Protein AF-A0A970A9J7-F1 (afdb_monomer_lite)

Secondary structure (DSSP, 8-state):
--HHHHHHHHHHHHHSTTS-EEEEHHHHHHHH--HHHHHHHS-HHHHHHHHHHHHHHHT---EEEE-HHHHHHHHHHHHHHHHHHS-GGGTSS-GGGHHHHHHHHHHHHHHHHHHHHHHTTT-TT-HHHHHHHHHHHHHS----

Sequence (144 aa):
MGVIGYYLRTQKLVKKPYIPVGFSQSEVVLTMVNLLDARRTLSVEDYYYVKKLFDEFESREEIIMLNQQEFLKLGDEIRAHFDLVAPYYKFCGNKGFSQALQAIDKYKNPYRAIAKKILAKDDFFSEAWMVLHGSFIKQFDFDE

Foldseek 3Di:
DDPVVVVVQLVCLVVPQPFWDKDALLSLLVLQFALVLCVVQDDPQLSVQLVVLNVVSNVGRDIDTDGNVRSVVSSLLSLLLSCLSPNSCSTRPDPPPPPVSVVCSVVSVVSNVQVVVCCVVVNPPHPSSVVSSVVSCVVPVPPD

Radius of gyration: 15.3 Å; chains: 1; bounding box: 31×33×37 Å

pLDDT: mean 89.45, std 10.41, range [36.59, 97.31]

Structure (mmCIF, N/CA/C/O backbone):
data_AF-A0A970A9J7-F1
#
_entry.id   AF-A0A970A9J7-F1
#
loop_
_atom_site.group_PDB
_atom_site.id
_atom_site.type_symbol
_atom_site.label_atom_id
_atom_site.label_alt_id
_atom_site.label_comp_id
_atom_site.label_asym_id
_atom_site.label_entity_id
_atom_site.label_seq_id
_atom_site.pdbx_PDB_ins_code
_atom_site.Cartn_x
_atom_site.Cartn_y
_atom_site.Cartn_z
_atom_site.occupancy
_atom_site.B_iso_or_equiv
_atom_site.auth_seq_id
_atom_site.auth_comp_id
_atom_site.auth_asym_id
_atom_site.auth_atom_id
_atom_site.pdbx_PDB_model_num
ATOM 1 N N . MET A 1 1 ? -5.825 -3.119 -18.152 1.00 56.19 1 MET A N 1
ATOM 2 C CA . MET A 1 1 ? -4.731 -3.973 -18.686 1.00 56.19 1 MET A CA 1
ATOM 3 C C . MET A 1 1 ? -4.654 -5.247 -17.848 1.00 56.19 1 MET A C 1
ATOM 5 O O . MET A 1 1 ? -4.952 -5.179 -16.668 1.00 56.19 1 MET A O 1
ATOM 9 N N . GLY A 1 2 ? -4.342 -6.411 -18.430 1.00 70.81 2 GLY A N 1
ATOM 10 C CA . GLY A 1 2 ? -4.340 -7.689 -17.693 1.00 70.81 2 GLY A CA 1
ATOM 11 C C . GLY A 1 2 ? -3.016 -8.003 -16.978 1.00 70.81 2 GLY A C 1
ATOM 12 O O . GLY A 1 2 ? -1.963 -7.510 -17.383 1.00 70.81 2 GLY A O 1
ATOM 13 N N . VAL A 1 3 ? -3.060 -8.896 -15.980 1.00 76.81 3 VAL A N 1
ATOM 14 C CA . VAL A 1 3 ? -1.924 -9.348 -15.135 1.00 76.81 3 VAL A CA 1
ATOM 15 C C . VAL A 1 3 ? -0.680 -9.762 -15.944 1.00 76.81 3 VAL A C 1
ATOM 17 O O . VAL A 1 3 ? 0.452 -9.506 -15.539 1.00 76.81 3 VAL A O 1
ATOM 20 N N . ILE A 1 4 ? -0.870 -10.343 -17.133 1.00 81.12 4 ILE A N 1
ATOM 21 C CA . ILE A 1 4 ? 0.224 -10.751 -18.034 1.00 81.12 4 ILE A CA 1
ATOM 22 C C . ILE A 1 4 ? 1.033 -9.539 -18.527 1.00 81.12 4 ILE A C 1
ATOM 24 O O . ILE A 1 4 ? 2.261 -9.591 -18.584 1.00 81.12 4 ILE A O 1
ATOM 28 N N . GLY A 1 5 ? 0.362 -8.434 -18.866 1.00 85.06 5 GLY A N 1
ATOM 29 C CA . GLY A 1 5 ? 1.021 -7.211 -19.329 1.00 85.06 5 GLY A CA 1
ATOM 30 C C . GLY A 1 5 ? 1.872 -6.573 -18.234 1.00 85.06 5 GLY A C 1
ATOM 31 O O . GLY A 1 5 ? 3.009 -6.179 -18.496 1.00 85.06 5 GLY A O 1
ATOM 32 N N . TYR A 1 6 ? 1.353 -6.559 -17.004 1.00 88.25 6 TYR A N 1
ATOM 33 C CA . TYR A 1 6 ? 2.089 -6.120 -15.822 1.00 88.25 6 TYR A CA 1
ATOM 34 C C . TYR A 1 6 ? 3.356 -6.960 -15.608 1.00 88.25 6 TYR A C 1
ATOM 36 O O . TYR A 1 6 ? 4.451 -6.407 -15.530 1.00 88.25 6 TYR A O 1
ATOM 44 N N . TYR A 1 7 ? 3.237 -8.293 -15.623 1.00 89.19 7 TYR A N 1
ATOM 45 C CA . TYR A 1 7 ? 4.378 -9.200 -15.453 1.00 89.19 7 TYR A CA 1
ATOM 46 C C . TYR A 1 7 ? 5.478 -8.983 -16.503 1.00 89.19 7 TYR A C 1
ATOM 48 O O . TYR A 1 7 ? 6.664 -8.928 -16.184 1.00 89.19 7 TYR A O 1
ATOM 56 N N . LEU A 1 8 ? 5.113 -8.811 -17.776 1.00 89.75 8 LEU A N 1
ATOM 57 C CA . LEU A 1 8 ? 6.100 -8.545 -18.827 1.00 89.75 8 LEU A CA 1
ATOM 58 C C . LEU A 1 8 ? 6.819 -7.203 -18.627 1.00 89.75 8 LEU A C 1
ATOM 60 O O . LEU A 1 8 ? 7.995 -7.081 -18.974 1.00 89.75 8 LEU A O 1
ATOM 64 N N . ARG A 1 9 ? 6.132 -6.193 -18.084 1.00 90.38 9 ARG A N 1
ATOM 65 C CA . ARG A 1 9 ? 6.717 -4.882 -17.778 1.00 90.38 9 ARG A CA 1
ATOM 66 C C . ARG A 1 9 ? 7.638 -4.929 -16.561 1.00 90.38 9 ARG A C 1
ATOM 68 O O . ARG A 1 9 ? 8.741 -4.395 -16.644 1.00 90.38 9 ARG A O 1
ATOM 75 N N . THR A 1 10 ? 7.275 -5.637 -15.495 1.00 90.44 10 THR A N 1
ATOM 76 C CA . THR A 1 10 ? 8.175 -5.829 -14.343 1.00 90.44 10 THR A CA 1
ATOM 77 C C . THR A 1 10 ? 9.422 -6.630 -14.730 1.00 90.44 10 THR A C 1
ATOM 79 O O . THR A 1 10 ? 10.533 -6.260 -14.361 1.00 90.44 10 THR A O 1
ATOM 82 N N . GLN A 1 11 ? 9.291 -7.644 -15.594 1.00 91.44 11 GLN A N 1
ATOM 83 C CA . GLN A 1 11 ? 10.439 -8.357 -16.175 1.00 91.44 11 GLN A CA 1
ATOM 84 C C . GLN A 1 11 ? 11.373 -7.441 -16.982 1.00 91.44 11 GLN A C 1
ATOM 86 O O . GLN A 1 11 ? 12.587 -7.655 -17.001 1.00 91.44 11 GLN A O 1
ATOM 91 N N . LYS A 1 12 ? 10.838 -6.412 -17.655 1.00 90.25 12 LYS A N 1
ATOM 92 C CA . LYS A 1 12 ? 11.667 -5.413 -18.347 1.00 90.25 12 LYS A CA 1
ATOM 93 C C . LYS A 1 12 ? 12.464 -4.564 -17.362 1.00 90.25 12 LYS A C 1
ATOM 95 O O . LYS A 1 12 ? 13.641 -4.355 -17.637 1.00 90.25 12 LYS A O 1
ATOM 100 N N . LEU A 1 13 ? 11.873 -4.147 -16.238 1.00 91.56 13 LEU A N 1
ATOM 101 C CA . LEU A 1 13 ? 12.599 -3.424 -15.186 1.00 91.56 13 LEU A CA 1
ATOM 102 C C . LEU A 1 13 ? 13.761 -4.258 -14.642 1.00 91.56 13 LEU A C 1
ATOM 104 O O . LEU A 1 13 ? 14.878 -3.768 -14.570 1.00 91.56 13 LEU A O 1
ATOM 108 N N . VAL A 1 14 ? 13.537 -5.545 -14.363 1.00 91.50 14 VAL A N 1
ATOM 109 C CA . VAL A 1 14 ? 14.601 -6.440 -13.870 1.00 91.50 14 VAL A CA 1
ATOM 110 C C . VAL A 1 14 ? 15.743 -6.584 -14.885 1.00 91.50 14 VAL A C 1
ATOM 112 O O . VAL A 1 14 ? 16.911 -6.596 -14.513 1.00 91.50 14 VAL A O 1
ATOM 115 N N . LYS A 1 15 ? 15.428 -6.682 -16.183 1.00 93.81 15 LYS A N 1
ATOM 116 C CA . LYS A 1 15 ? 16.444 -6.840 -17.240 1.00 93.81 15 LYS A CA 1
ATOM 117 C C . LYS A 1 15 ? 17.135 -5.532 -17.629 1.00 93.81 15 LYS A C 1
ATOM 119 O O . LYS A 1 15 ? 18.244 -5.571 -18.156 1.00 93.81 15 LYS A O 1
ATOM 124 N N . LYS A 1 16 ? 16.458 -4.393 -17.471 1.00 93.50 16 LYS A N 1
ATOM 125 C CA . LYS A 1 16 ? 16.906 -3.063 -17.904 1.00 93.50 16 LYS A CA 1
ATOM 126 C C . LYS A 1 16 ? 16.502 -2.020 -16.849 1.00 93.50 16 LYS A C 1
ATOM 128 O O . LYS A 1 16 ? 15.557 -1.265 -17.079 1.00 93.50 16 LYS A O 1
ATOM 133 N N . PRO A 1 17 ? 17.222 -1.953 -15.717 1.00 92.31 17 PRO A N 1
ATOM 134 C CA . PRO A 1 17 ? 16.762 -1.258 -14.511 1.00 92.31 17 PRO A CA 1
ATOM 135 C C . PRO A 1 17 ? 16.640 0.258 -14.653 1.00 92.31 17 PRO A C 1
ATOM 137 O O . PRO A 1 17 ? 15.845 0.877 -13.955 1.00 92.31 17 PRO A O 1
ATOM 140 N N . TYR A 1 18 ? 17.373 0.845 -15.598 1.00 93.7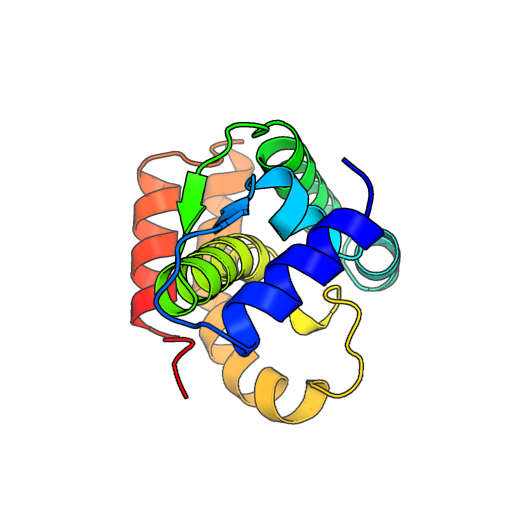5 18 TYR A N 1
ATOM 141 C CA . TYR A 1 18 ? 17.379 2.285 -15.857 1.00 93.75 18 TYR A CA 1
ATOM 142 C C . TYR A 1 18 ? 16.354 2.734 -16.902 1.00 93.75 18 TYR A C 1
ATOM 144 O O . TYR A 1 18 ? 16.214 3.932 -17.125 1.00 93.75 18 TYR A O 1
ATOM 152 N N . ILE A 1 19 ? 15.678 1.807 -17.593 1.00 93.00 19 ILE A N 1
ATOM 153 C CA . ILE A 1 19 ? 14.710 2.167 -18.635 1.00 93.00 19 ILE A CA 1
ATOM 154 C C . ILE A 1 19 ? 13.336 2.346 -17.991 1.00 93.00 19 ILE A C 1
ATOM 156 O O . ILE A 1 19 ? 12.807 1.367 -17.458 1.00 93.00 19 ILE A O 1
ATOM 160 N N . PRO A 1 20 ? 12.725 3.541 -18.087 1.00 94.50 20 PRO A N 1
ATOM 161 C CA . PRO A 1 20 ? 11.397 3.761 -17.544 1.00 94.50 20 PRO A CA 1
ATOM 162 C C . PRO A 1 20 ? 10.336 2.933 -18.271 1.00 94.50 20 PRO A C 1
ATOM 164 O O . PRO A 1 20 ? 10.338 2.807 -19.500 1.00 94.50 20 PRO A O 1
ATOM 167 N N . VAL A 1 21 ? 9.400 2.390 -17.502 1.00 95.06 21 VAL A N 1
ATOM 168 C CA . VAL A 1 21 ? 8.260 1.610 -17.977 1.00 95.06 21 VAL A CA 1
ATOM 169 C C . VAL A 1 21 ? 6.993 2.144 -17.306 1.00 95.06 21 VAL A C 1
ATOM 171 O O . VAL A 1 21 ? 7.020 2.521 -16.140 1.00 95.06 21 VAL A O 1
ATOM 174 N N . GLY A 1 22 ? 5.889 2.208 -18.052 1.00 94.69 22 GLY A N 1
ATOM 175 C CA . GLY A 1 22 ? 4.621 2.737 -17.548 1.00 94.69 22 GLY A CA 1
ATOM 176 C C . GLY A 1 22 ? 3.891 1.764 -16.621 1.00 94.69 22 GLY A C 1
ATOM 177 O O . GLY A 1 22 ? 3.672 0.605 -16.997 1.00 94.69 22 GLY A O 1
ATOM 178 N N . PHE A 1 23 ? 3.473 2.254 -15.456 1.00 94.69 23 PHE A N 1
ATOM 179 C CA . PHE A 1 23 ? 2.596 1.564 -14.506 1.00 94.69 23 PHE A CA 1
ATOM 180 C C . PHE A 1 23 ? 1.558 2.535 -13.952 1.00 94.69 23 PHE A C 1
ATOM 182 O O . PHE A 1 23 ? 1.841 3.723 -13.829 1.00 94.69 23 PHE A O 1
ATOM 189 N N . SER A 1 24 ? 0.384 2.032 -13.582 1.00 94.50 24 SER A N 1
ATOM 190 C CA . SER A 1 24 ? -0.554 2.771 -12.731 1.00 94.50 24 SER A CA 1
ATOM 191 C C . SER A 1 24 ? -0.501 2.266 -11.292 1.00 94.50 24 SER A C 1
ATOM 193 O O . SER A 1 24 ? -0.123 1.119 -11.037 1.00 94.50 24 SER A O 1
ATOM 195 N N . GLN A 1 25 ? -0.895 3.107 -10.331 1.00 93.69 25 GLN A N 1
ATOM 196 C CA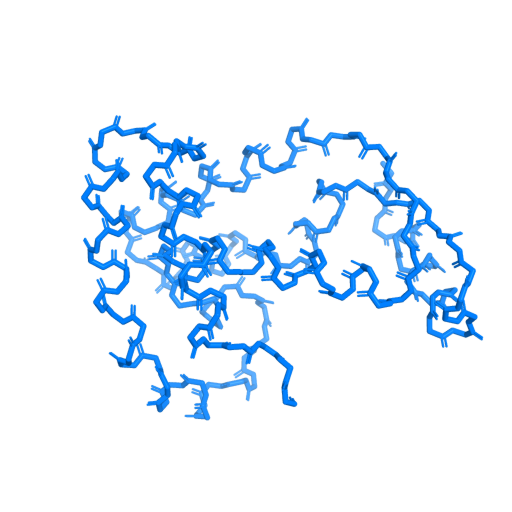 . GLN A 1 25 ? -0.993 2.679 -8.929 1.00 93.69 25 GLN A CA 1
ATOM 197 C C . GLN A 1 25 ? -2.021 1.553 -8.764 1.00 93.69 25 GLN A C 1
ATOM 199 O O . GLN A 1 25 ? -1.779 0.620 -7.999 1.00 93.69 25 GLN A O 1
ATOM 204 N N . SER A 1 26 ? -3.100 1.593 -9.552 1.00 94.56 26 SER A N 1
ATOM 205 C CA . SER A 1 26 ? -4.096 0.523 -9.650 1.00 94.56 26 SER A CA 1
ATOM 206 C C . SER A 1 26 ? -3.468 -0.833 -10.002 1.00 94.56 26 SER A C 1
ATOM 208 O O . SER A 1 26 ? -3.659 -1.831 -9.306 1.00 94.56 26 SER A O 1
ATOM 210 N N . GLU A 1 27 ? -2.619 -0.879 -11.035 1.00 93.62 27 GLU A N 1
ATOM 211 C CA . GLU A 1 27 ? -1.922 -2.111 -11.414 1.00 93.62 27 GLU A CA 1
ATOM 212 C C . GLU A 1 27 ? -0.979 -2.611 -10.315 1.00 93.62 27 GLU A C 1
ATOM 214 O O . GLU A 1 27 ? -0.891 -3.815 -10.075 1.00 93.62 27 GLU A O 1
ATOM 219 N N . VAL A 1 28 ? -0.277 -1.699 -9.638 1.00 93.38 28 VAL A N 1
ATOM 220 C CA . VAL A 1 28 ? 0.633 -2.055 -8.545 1.00 93.38 28 VAL A CA 1
ATOM 221 C C . VAL A 1 28 ? -0.155 -2.646 -7.373 1.00 93.38 28 VAL A C 1
ATOM 223 O O . VAL A 1 28 ? 0.139 -3.769 -6.957 1.00 93.38 28 VAL A O 1
ATOM 226 N N . VAL A 1 29 ? -1.204 -1.968 -6.894 1.00 94.25 29 VAL A N 1
ATOM 227 C CA . VAL A 1 29 ? -1.982 -2.422 -5.729 1.00 94.25 29 VAL A CA 1
ATOM 228 C C . VAL A 1 29 ? -2.665 -3.771 -5.969 1.00 94.25 29 VAL A C 1
ATOM 230 O O . VAL A 1 29 ? -2.643 -4.626 -5.081 1.00 94.25 29 VAL A O 1
ATOM 233 N N . LEU A 1 30 ? -3.166 -4.017 -7.187 1.00 92.38 30 LEU A N 1
ATOM 234 C CA . LEU A 1 30 ? -3.794 -5.284 -7.587 1.00 92.38 30 LEU A CA 1
ATOM 235 C C . LEU A 1 30 ? -2.866 -6.496 -7.434 1.00 92.38 30 LEU A C 1
ATOM 237 O O . LEU A 1 30 ? -3.333 -7.617 -7.236 1.00 92.38 30 LEU A O 1
ATOM 241 N N . THR A 1 31 ? -1.554 -6.288 -7.537 1.00 90.56 31 THR A N 1
ATOM 242 C CA . THR A 1 31 ? -0.561 -7.363 -7.387 1.00 90.56 31 THR A CA 1
ATOM 243 C C . THR A 1 31 ? 0.004 -7.486 -5.977 1.00 90.56 31 THR A C 1
ATOM 245 O O . THR A 1 31 ? 0.569 -8.523 -5.636 1.00 90.56 31 THR A O 1
ATOM 248 N N . MET A 1 32 ? -0.159 -6.450 -5.157 1.00 91.31 32 MET A N 1
ATOM 249 C CA . MET A 1 32 ? 0.378 -6.375 -3.799 1.00 91.31 32 MET A CA 1
ATOM 250 C C . MET A 1 32 ? -0.628 -6.835 -2.740 1.00 91.31 32 MET A C 1
ATOM 252 O O . MET A 1 32 ? -0.250 -7.452 -1.745 1.00 91.31 32 MET A O 1
ATOM 256 N N . VAL A 1 33 ? -1.915 -6.552 -2.941 1.00 93.94 33 VAL A N 1
ATOM 257 C CA . VAL A 1 33 ? -2.953 -6.754 -1.924 1.00 93.94 33 VAL A CA 1
ATOM 258 C C . VAL A 1 33 ? -3.876 -7.906 -2.306 1.00 93.94 33 VAL A C 1
ATOM 260 O O . VAL A 1 33 ? -4.573 -7.863 -3.315 1.00 93.94 33 VAL A O 1
ATOM 263 N N . ASN A 1 34 ? -3.953 -8.924 -1.447 1.00 94.38 34 ASN A N 1
ATOM 264 C CA . ASN A 1 34 ? -4.917 -10.010 -1.570 1.00 94.38 34 ASN A CA 1
ATOM 265 C C . ASN A 1 34 ? -6.115 -9.771 -0.635 1.00 94.38 34 ASN A C 1
ATOM 267 O O . ASN A 1 34 ? -6.098 -10.139 0.542 1.00 94.38 34 ASN A O 1
ATOM 271 N N . LEU A 1 35 ? -7.195 -9.195 -1.175 1.00 95.12 35 LEU A N 1
ATOM 272 C CA . LEU A 1 35 ? -8.419 -8.920 -0.413 1.00 95.12 35 LEU A CA 1
ATOM 273 C C . LEU A 1 35 ? -9.118 -10.182 0.124 1.00 95.12 35 LEU A C 1
ATOM 275 O O . LEU A 1 35 ? -9.819 -10.104 1.136 1.00 95.12 35 LEU A O 1
ATOM 279 N N . LEU A 1 36 ? -8.941 -11.345 -0.515 1.00 94.25 36 LEU A N 1
ATOM 280 C CA . LEU A 1 36 ? -9.494 -12.606 -0.009 1.00 94.25 36 LEU A CA 1
ATOM 281 C C . LEU A 1 36 ? -8.756 -13.067 1.247 1.00 94.25 36 LEU A C 1
ATOM 283 O O . LEU A 1 36 ? -9.399 -13.510 2.201 1.00 94.25 36 LEU A O 1
ATOM 287 N N . ASP A 1 37 ? -7.429 -12.937 1.260 1.00 92.62 37 ASP A N 1
ATOM 288 C CA . ASP A 1 37 ? -6.630 -13.215 2.453 1.00 92.62 37 ASP A CA 1
ATOM 289 C C . ASP A 1 37 ? -6.940 -12.191 3.548 1.00 92.62 37 ASP A C 1
ATOM 291 O O . ASP A 1 37 ? -7.221 -12.597 4.673 1.00 92.62 37 ASP A O 1
ATOM 295 N N . ALA A 1 38 ? -7.026 -10.897 3.211 1.00 94.75 38 ALA A N 1
ATOM 296 C CA . ALA A 1 38 ? -7.410 -9.843 4.153 1.00 94.75 38 ALA A CA 1
ATOM 297 C C . ALA A 1 38 ? -8.737 -10.155 4.860 1.00 94.75 38 ALA A C 1
ATOM 299 O O . ALA A 1 38 ? -8.823 -10.094 6.084 1.00 94.75 38 ALA A O 1
ATOM 300 N N . ARG A 1 39 ? -9.763 -10.569 4.105 1.00 95.75 39 ARG A N 1
ATOM 301 C CA . ARG A 1 39 ? -11.081 -10.917 4.659 1.00 95.75 39 ARG A CA 1
ATOM 302 C C . ARG A 1 39 ? -11.031 -12.095 5.637 1.00 95.75 39 ARG A C 1
ATOM 304 O O . ARG A 1 39 ? -11.884 -12.196 6.513 1.00 95.75 39 ARG A O 1
ATOM 311 N N . ARG A 1 40 ? -10.081 -13.015 5.459 1.00 94.44 40 ARG A N 1
ATOM 312 C CA . ARG A 1 40 ? -9.933 -14.221 6.288 1.00 94.44 40 ARG A CA 1
ATOM 313 C C . ARG A 1 40 ? -9.073 -13.986 7.527 1.00 94.44 40 ARG A C 1
ATOM 315 O O . ARG A 1 40 ? -9.257 -14.692 8.513 1.00 94.44 40 ARG A O 1
ATOM 322 N N . THR A 1 41 ? -8.111 -13.065 7.462 1.00 93.06 41 THR A N 1
ATOM 323 C CA . THR A 1 41 ? -7.067 -12.909 8.489 1.00 93.06 41 THR A CA 1
ATOM 324 C C . THR A 1 41 ? -7.225 -11.670 9.362 1.00 93.06 41 THR A C 1
ATOM 326 O O . THR A 1 41 ? -6.648 -11.627 10.453 1.00 93.06 41 THR A O 1
ATOM 329 N N . LEU A 1 42 ? -7.963 -10.660 8.901 1.00 94.94 42 LEU A N 1
ATOM 330 C CA . LEU A 1 42 ? -8.122 -9.386 9.594 1.00 94.94 42 LEU A CA 1
ATOM 331 C C . LEU A 1 42 ? -9.433 -9.310 10.381 1.00 94.94 42 LEU A C 1
ATOM 333 O O . LEU A 1 42 ? -10.384 -10.051 10.133 1.00 94.94 42 LEU A O 1
ATOM 337 N N . SER A 1 43 ? -9.480 -8.380 11.337 1.00 95.81 43 SER A N 1
ATOM 338 C CA . SER A 1 43 ? -10.738 -7.998 11.978 1.00 95.81 43 SER A CA 1
ATOM 339 C C . SER A 1 43 ? -11.669 -7.316 10.966 1.00 95.81 43 SER A C 1
ATOM 341 O O . SER A 1 43 ? -11.220 -6.822 9.931 1.00 95.81 43 SER A O 1
ATOM 343 N N . VAL A 1 44 ? -12.972 -7.262 11.263 1.00 95.81 44 VAL A N 1
ATOM 344 C CA . VAL A 1 44 ? -13.961 -6.607 10.382 1.00 95.81 44 VAL A CA 1
ATOM 345 C C . VAL A 1 44 ? -13.607 -5.135 10.146 1.00 95.81 44 VAL A C 1
ATOM 347 O O . VAL A 1 44 ? -13.689 -4.663 9.015 1.00 95.81 44 VAL A O 1
ATOM 350 N N . GLU A 1 45 ? -13.175 -4.434 11.197 1.00 94.88 45 GLU A N 1
ATOM 351 C CA . GLU A 1 45 ? -12.746 -3.033 11.130 1.00 94.88 45 GLU A CA 1
ATOM 352 C C . GLU A 1 45 ? -11.502 -2.867 10.242 1.00 94.88 45 GLU A C 1
ATOM 354 O O . GLU A 1 45 ? -11.496 -2.054 9.320 1.00 94.88 45 GLU A O 1
ATOM 359 N N . ASP A 1 46 ? -10.462 -3.673 10.470 1.00 95.69 46 ASP A N 1
ATOM 360 C CA . ASP A 1 46 ? -9.221 -3.577 9.695 1.00 95.69 46 ASP A CA 1
ATOM 361 C C . ASP A 1 46 ? -9.456 -3.931 8.220 1.00 95.69 46 ASP A C 1
ATOM 363 O O . ASP A 1 46 ? -8.937 -3.263 7.327 1.00 95.69 46 ASP A O 1
ATOM 367 N N . TYR A 1 47 ? -10.275 -4.954 7.947 1.00 97.31 47 TYR A N 1
ATOM 368 C CA . TYR A 1 47 ? -10.657 -5.323 6.586 1.00 97.31 47 TYR A CA 1
ATOM 369 C C . TYR A 1 47 ? -11.406 -4.193 5.876 1.00 97.31 47 TYR A C 1
ATOM 371 O O . TYR A 1 47 ? -11.122 -3.923 4.710 1.00 97.31 47 TYR A O 1
ATOM 379 N N . TYR A 1 48 ? -12.334 -3.519 6.562 1.00 95.62 48 TYR A N 1
ATOM 380 C CA . TYR A 1 48 ? -13.057 -2.375 6.006 1.00 95.62 48 TYR A CA 1
ATOM 381 C C . TYR A 1 48 ? -12.092 -1.276 5.539 1.00 95.62 48 TYR A C 1
ATOM 383 O O . TYR A 1 48 ? -12.178 -0.824 4.396 1.00 95.62 48 TYR A O 1
ATOM 391 N N . TYR A 1 49 ? -11.127 -0.899 6.379 1.00 95.69 49 TYR A N 1
ATOM 392 C CA . TYR A 1 49 ? -10.152 0.135 6.037 1.00 95.69 49 TYR A CA 1
ATOM 393 C C . TYR A 1 49 ? -9.152 -0.303 4.959 1.00 95.69 49 TYR A C 1
ATOM 395 O O . TYR A 1 49 ? -8.835 0.488 4.072 1.00 95.69 49 TYR A O 1
ATOM 403 N N . VAL A 1 50 ? -8.700 -1.563 4.978 1.00 96.62 50 VAL A N 1
ATOM 404 C CA . VAL A 1 50 ? -7.866 -2.125 3.901 1.00 96.62 50 VAL A CA 1
ATOM 405 C C . VAL A 1 50 ? -8.617 -2.099 2.573 1.00 96.62 50 VAL A C 1
ATOM 407 O O . VAL A 1 50 ? -8.056 -1.664 1.572 1.00 96.62 50 VAL A O 1
ATOM 410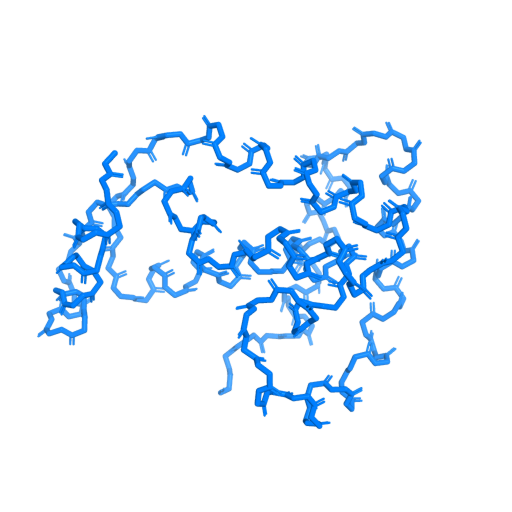 N N . LYS A 1 51 ? -9.889 -2.512 2.553 1.00 96.44 51 LYS A N 1
ATOM 411 C CA . LYS A 1 51 ? -10.712 -2.462 1.342 1.00 96.44 51 LYS A CA 1
ATOM 412 C C . LYS A 1 51 ? -10.860 -1.027 0.838 1.00 96.44 51 LYS A C 1
ATOM 414 O O . LYS A 1 51 ? -10.708 -0.793 -0.351 1.00 96.44 51 LYS A O 1
ATOM 419 N N . LYS A 1 52 ? -11.104 -0.063 1.727 1.00 94.94 52 LYS A N 1
ATOM 420 C CA . LYS A 1 52 ? -11.254 1.339 1.329 1.00 94.94 52 LYS A CA 1
ATOM 421 C C . LYS A 1 52 ? -9.971 1.928 0.728 1.00 94.94 52 LYS A C 1
ATOM 423 O O . LYS A 1 52 ? -10.049 2.593 -0.298 1.00 94.94 52 LYS A O 1
ATOM 428 N N . LEU A 1 53 ? -8.800 1.642 1.310 1.00 95.25 53 LEU A N 1
ATOM 429 C CA . LEU A 1 53 ? -7.513 2.008 0.697 1.00 95.25 53 LEU A CA 1
ATOM 430 C C . LEU A 1 53 ? -7.316 1.345 -0.663 1.00 95.25 53 LEU A C 1
ATOM 432 O O . LEU A 1 53 ? -6.822 1.981 -1.589 1.00 95.25 53 LEU A O 1
ATOM 436 N N . PHE A 1 54 ? -7.675 0.067 -0.769 1.00 96.38 54 PHE A N 1
ATOM 437 C CA . PHE A 1 54 ? -7.582 -0.670 -2.019 1.00 96.38 54 PHE A CA 1
ATOM 438 C C . PHE A 1 54 ? -8.439 -0.027 -3.109 1.00 96.38 54 PHE A C 1
ATOM 440 O O . PHE A 1 54 ? -7.900 0.285 -4.163 1.00 96.38 54 PHE A O 1
ATOM 447 N N . ASP A 1 55 ? -9.722 0.228 -2.835 1.00 95.25 55 ASP A N 1
ATOM 448 C CA . ASP A 1 55 ? -10.651 0.843 -3.789 1.00 95.25 55 ASP A CA 1
ATOM 449 C C . ASP A 1 55 ? -10.140 2.232 -4.246 1.00 95.25 55 ASP A C 1
ATOM 451 O O . ASP A 1 55 ? -10.205 2.579 -5.424 1.00 95.25 55 ASP A O 1
ATOM 455 N N . GLU A 1 56 ? -9.570 3.017 -3.323 1.00 94.25 56 GLU A N 1
ATOM 456 C CA . GLU A 1 56 ? -8.991 4.335 -3.614 1.00 94.25 56 GLU A CA 1
ATOM 457 C C . GLU A 1 56 ? -7.768 4.236 -4.540 1.00 94.25 56 GLU A C 1
ATOM 459 O O . GLU A 1 56 ? -7.698 4.949 -5.540 1.00 94.25 56 GLU A O 1
ATOM 464 N N . PHE A 1 57 ? -6.826 3.323 -4.277 1.00 95.06 57 PHE A N 1
ATOM 465 C CA . PHE A 1 57 ? -5.686 3.098 -5.176 1.00 95.06 57 PHE A CA 1
ATOM 466 C C . PHE A 1 57 ? -6.091 2.472 -6.513 1.00 95.06 57 PHE A C 1
ATOM 468 O O . PHE A 1 57 ? -5.512 2.811 -7.545 1.00 95.06 57 PHE A O 1
ATOM 475 N N . GLU A 1 58 ? -7.079 1.578 -6.516 1.00 94.06 58 GLU A N 1
ATOM 476 C CA . GLU A 1 58 ? -7.598 0.938 -7.726 1.00 94.06 58 GLU A CA 1
ATOM 477 C C . GLU A 1 58 ? -8.203 1.970 -8.689 1.00 94.06 58 GLU A C 1
ATOM 479 O O . GLU A 1 58 ? -8.049 1.833 -9.902 1.00 94.06 58 GLU A O 1
ATOM 484 N N . SER A 1 59 ? -8.798 3.047 -8.162 1.00 94.25 59 SER A N 1
ATOM 485 C CA . SER A 1 59 ? -9.336 4.155 -8.963 1.00 94.25 59 SER A CA 1
ATOM 486 C C . SER A 1 59 ? -8.265 5.022 -9.650 1.00 94.25 59 SER A C 1
ATOM 488 O O . SER A 1 59 ? -8.572 5.793 -10.562 1.00 94.25 59 SER A O 1
ATOM 490 N N . ARG A 1 60 ? -6.991 4.899 -9.249 1.00 93.12 60 ARG A N 1
ATOM 491 C CA . ARG A 1 60 ? -5.872 5.690 -9.783 1.00 93.12 60 ARG A CA 1
ATOM 492 C C . ARG A 1 60 ? -5.251 4.999 -10.990 1.00 93.12 60 ARG A C 1
ATOM 494 O O . ARG A 1 60 ? -4.234 4.306 -10.901 1.00 93.12 60 ARG A O 1
ATOM 501 N N . GLU A 1 61 ? -5.885 5.211 -12.137 1.00 92.44 61 GLU A N 1
ATOM 502 C CA . GLU A 1 61 ? -5.481 4.629 -13.423 1.00 92.44 61 GLU A CA 1
ATOM 503 C C . GLU A 1 61 ? -4.391 5.426 -14.162 1.00 92.44 61 GLU A C 1
ATOM 505 O O . GLU A 1 61 ? -3.936 4.998 -15.225 1.00 92.44 61 GLU A O 1
ATOM 510 N N . GLU A 1 62 ? -3.944 6.562 -13.614 1.00 93.56 62 GLU A N 1
ATOM 511 C CA . GLU A 1 62 ? -2.887 7.379 -14.216 1.00 93.56 62 GLU A CA 1
ATOM 512 C C . GLU A 1 62 ? -1.597 6.571 -14.398 1.00 93.56 62 GLU A C 1
ATOM 514 O O . GLU A 1 62 ? -1.113 5.911 -13.475 1.00 93.56 62 GLU A O 1
ATOM 519 N N . ILE A 1 63 ? -1.042 6.626 -15.611 1.00 94.69 63 ILE A N 1
ATOM 520 C CA . ILE A 1 63 ? 0.188 5.923 -15.963 1.00 94.69 63 ILE A CA 1
ATOM 521 C C . ILE A 1 63 ? 1.380 6.834 -15.686 1.00 94.69 63 ILE A C 1
ATOM 523 O O . ILE A 1 63 ? 1.548 7.869 -16.328 1.00 94.69 63 ILE A O 1
ATOM 527 N N . ILE A 1 64 ? 2.257 6.378 -14.799 1.00 94.44 64 ILE A N 1
ATOM 528 C CA . ILE A 1 64 ? 3.537 7.003 -14.467 1.00 94.44 64 ILE A CA 1
ATOM 529 C C . ILE A 1 64 ? 4.679 6.162 -15.031 1.00 94.44 64 ILE A C 1
ATOM 531 O O . ILE A 1 64 ? 4.660 4.930 -14.987 1.00 94.44 64 ILE A O 1
ATOM 535 N N . MET A 1 65 ? 5.681 6.838 -15.589 1.00 96.81 65 MET A N 1
ATOM 536 C CA . MET A 1 65 ? 6.883 6.201 -16.121 1.00 96.81 65 MET A CA 1
ATOM 537 C C . MET A 1 65 ? 7.889 6.021 -14.988 1.00 96.81 65 MET A C 1
ATOM 539 O O . MET A 1 65 ? 8.344 7.010 -14.426 1.00 96.81 65 MET A O 1
ATOM 543 N N . LEU A 1 66 ? 8.226 4.771 -14.672 1.00 95.56 66 LEU A N 1
ATOM 544 C CA . LEU A 1 66 ? 9.072 4.421 -13.531 1.00 95.56 66 LEU A CA 1
ATOM 545 C C . LEU A 1 66 ? 10.223 3.525 -13.979 1.00 95.56 66 LEU A C 1
ATOM 547 O O . LEU A 1 66 ? 10.017 2.574 -14.737 1.00 95.56 66 LEU A O 1
ATOM 551 N N . ASN A 1 67 ? 11.432 3.803 -13.505 1.00 95.31 67 ASN A N 1
ATOM 552 C CA . ASN A 1 67 ? 12.555 2.868 -13.546 1.00 95.31 67 ASN A CA 1
ATOM 553 C C . ASN A 1 67 ? 12.465 1.851 -12.383 1.00 95.31 67 ASN A C 1
ATOM 555 O O . ASN A 1 67 ? 11.510 1.870 -11.607 1.00 95.31 67 ASN A O 1
ATOM 559 N N . GLN A 1 68 ? 13.431 0.933 -12.252 1.00 94.69 68 GLN A N 1
ATOM 560 C CA . GLN A 1 68 ? 13.362 -0.105 -11.213 1.00 94.69 68 GLN A CA 1
ATOM 561 C C . GLN A 1 68 ? 13.337 0.481 -9.795 1.00 94.69 68 GLN A C 1
ATOM 563 O O . GLN A 1 68 ? 12.535 0.041 -8.976 1.00 94.69 68 GLN A O 1
ATOM 568 N N . GLN A 1 69 ? 14.194 1.459 -9.504 1.00 94.12 69 GLN A N 1
ATOM 569 C CA . GLN A 1 69 ? 14.285 2.066 -8.177 1.00 94.12 69 GLN A CA 1
ATOM 570 C C . GLN A 1 69 ? 12.999 2.823 -7.832 1.00 94.12 69 GLN A C 1
ATOM 572 O O . GLN A 1 69 ? 12.460 2.672 -6.741 1.00 94.12 69 GLN A O 1
ATOM 577 N N . GLU A 1 70 ? 12.475 3.598 -8.781 1.00 95.25 70 GLU A N 1
ATOM 578 C CA . GLU A 1 70 ? 11.226 4.348 -8.617 1.00 95.25 70 GLU A CA 1
ATOM 579 C C . GLU A 1 70 ? 10.024 3.415 -8.434 1.00 95.25 70 GLU A C 1
ATOM 581 O O . GLU A 1 70 ? 9.140 3.686 -7.626 1.00 95.25 70 GLU A O 1
ATOM 586 N N . PHE A 1 71 ? 10.007 2.288 -9.148 1.00 94.62 71 PHE A N 1
ATOM 587 C CA . PHE A 1 71 ? 8.970 1.272 -9.017 1.00 94.62 71 PHE A CA 1
ATOM 588 C C . PHE A 1 71 ? 8.991 0.587 -7.645 1.00 94.62 71 PHE A C 1
ATOM 590 O O . PHE A 1 71 ? 7.935 0.412 -7.039 1.00 94.62 71 PHE A O 1
ATOM 597 N N . LEU A 1 72 ? 10.176 0.217 -7.143 1.00 92.56 72 LEU A N 1
ATOM 598 C CA . LEU A 1 72 ? 10.320 -0.364 -5.804 1.00 92.56 72 LEU A CA 1
ATOM 599 C C . LEU A 1 72 ? 9.867 0.628 -4.732 1.00 92.56 72 LEU A C 1
ATOM 601 O O . LEU A 1 72 ? 9.020 0.287 -3.910 1.00 92.56 72 LEU A O 1
ATOM 605 N N . LYS A 1 73 ? 10.320 1.881 -4.835 1.00 93.00 73 LYS A N 1
ATOM 606 C CA . LYS A 1 73 ? 9.921 2.957 -3.928 1.00 93.00 73 LYS A CA 1
ATOM 607 C C . LYS A 1 73 ? 8.408 3.182 -3.919 1.00 93.00 73 LYS A C 1
ATOM 609 O O . LYS A 1 73 ? 7.817 3.291 -2.849 1.00 93.00 73 LYS A O 1
ATOM 614 N N . LEU A 1 74 ? 7.763 3.198 -5.088 1.00 94.25 74 LEU A N 1
ATOM 615 C CA . LEU A 1 74 ? 6.303 3.292 -5.172 1.00 94.25 74 LEU A CA 1
ATOM 616 C C . LEU A 1 74 ? 5.623 2.102 -4.478 1.00 94.25 74 LEU A C 1
ATOM 618 O O . LEU A 1 74 ? 4.636 2.279 -3.764 1.00 94.25 74 LEU A O 1
ATOM 622 N N . GLY A 1 75 ? 6.150 0.891 -4.671 1.00 93.56 75 GLY A N 1
ATOM 623 C CA . GLY A 1 75 ? 5.678 -0.301 -3.971 1.00 93.56 75 GLY A CA 1
ATOM 624 C C . GLY A 1 75 ? 5.771 -0.148 -2.452 1.00 93.56 75 GLY A C 1
ATOM 625 O O . GLY A 1 75 ? 4.808 -0.439 -1.744 1.00 93.56 75 GLY A O 1
ATOM 626 N N . ASP A 1 76 ? 6.883 0.370 -1.943 1.00 92.44 76 ASP A N 1
ATOM 627 C CA . ASP A 1 76 ? 7.089 0.583 -0.509 1.00 92.44 76 ASP A CA 1
ATOM 628 C C . ASP A 1 76 ? 6.178 1.660 0.071 1.00 92.44 76 ASP A C 1
ATOM 630 O O . ASP A 1 76 ? 5.596 1.464 1.142 1.00 92.44 76 ASP A O 1
ATOM 634 N N . GLU A 1 77 ? 5.970 2.751 -0.664 1.00 93.62 77 GLU A N 1
ATOM 635 C CA . GLU A 1 77 ? 5.021 3.803 -0.302 1.00 93.62 77 GLU A CA 1
ATOM 636 C C . GLU A 1 77 ? 3.588 3.258 -0.206 1.00 93.62 77 GLU A C 1
ATOM 638 O O . GLU A 1 77 ? 2.898 3.484 0.796 1.00 93.62 77 GLU A O 1
ATOM 643 N N . ILE A 1 78 ? 3.150 2.477 -1.200 1.00 95.00 78 ILE A N 1
ATOM 644 C CA . ILE A 1 78 ? 1.831 1.830 -1.198 1.00 95.00 78 ILE A CA 1
ATOM 645 C C . ILE A 1 78 ? 1.737 0.830 -0.041 1.00 95.00 78 ILE A C 1
ATOM 647 O O . ILE A 1 78 ? 0.789 0.881 0.746 1.00 95.00 78 ILE A O 1
ATOM 651 N N . ARG A 1 79 ? 2.736 -0.045 0.126 1.00 93.88 79 ARG A N 1
ATOM 652 C CA . ARG A 1 79 ? 2.797 -1.017 1.228 1.00 93.88 79 ARG A CA 1
ATOM 653 C C . ARG A 1 79 ? 2.668 -0.336 2.587 1.00 93.88 79 ARG A C 1
ATOM 655 O O . ARG A 1 79 ? 1.931 -0.835 3.435 1.00 93.88 79 ARG A O 1
ATOM 662 N N . ALA A 1 80 ? 3.349 0.786 2.797 1.00 94.25 80 ALA A N 1
ATOM 663 C CA . ALA A 1 80 ? 3.307 1.532 4.049 1.00 94.25 80 ALA A CA 1
ATOM 664 C C . ALA A 1 80 ? 1.892 2.017 4.401 1.00 94.25 80 ALA A C 1
ATOM 666 O O . ALA A 1 80 ? 1.497 1.939 5.564 1.00 94.25 80 ALA A O 1
ATOM 667 N N . HIS A 1 81 ? 1.100 2.462 3.416 1.00 95.94 81 HIS A N 1
ATOM 668 C CA . HIS A 1 81 ? -0.297 2.843 3.654 1.00 95.94 81 HIS A CA 1
ATOM 669 C C . HIS A 1 81 ? -1.123 1.674 4.189 1.00 95.94 81 HIS A C 1
ATOM 671 O O . HIS A 1 81 ? -1.876 1.833 5.148 1.00 95.94 81 HIS A O 1
ATOM 677 N N . PHE A 1 82 ? -0.957 0.491 3.601 1.00 95.69 82 PHE A N 1
ATOM 678 C CA . PHE A 1 82 ? -1.646 -0.711 4.054 1.00 95.69 82 PHE A CA 1
ATOM 679 C C . PHE A 1 82 ? -1.146 -1.182 5.423 1.00 95.69 82 PHE A C 1
ATOM 681 O O . PHE A 1 82 ? -1.955 -1.548 6.276 1.00 95.69 82 PHE A O 1
ATOM 688 N N . ASP A 1 83 ? 0.165 -1.120 5.664 1.00 94.56 83 ASP A N 1
ATOM 689 C CA . ASP A 1 83 ? 0.775 -1.562 6.920 1.00 94.56 83 ASP A CA 1
ATOM 690 C C . ASP A 1 83 ? 0.415 -0.657 8.113 1.00 94.56 83 ASP A C 1
ATOM 692 O O . ASP A 1 83 ? 0.370 -1.118 9.256 1.00 94.56 83 ASP A O 1
ATOM 696 N N . LEU A 1 84 ? 0.085 0.613 7.854 1.00 95.31 84 LEU A N 1
ATOM 697 C CA . LEU A 1 84 ? -0.494 1.528 8.840 1.00 95.31 84 LEU A CA 1
ATOM 698 C C . LEU A 1 84 ? -1.902 1.126 9.292 1.00 95.31 84 LEU A C 1
ATOM 700 O O . LEU A 1 84 ? -2.308 1.485 10.396 1.00 95.31 84 LEU A O 1
ATOM 704 N N . VAL A 1 85 ? -2.645 0.388 8.471 1.00 95.31 85 VAL A N 1
ATOM 705 C CA . VAL A 1 85 ? -3.978 -0.104 8.837 1.00 95.31 85 VAL A CA 1
ATOM 706 C C . VAL A 1 85 ? -3.862 -1.440 9.551 1.00 95.31 85 VAL A C 1
ATOM 708 O O . VAL A 1 85 ? -4.356 -1.609 10.665 1.00 95.31 85 VAL A O 1
ATOM 711 N N . ALA A 1 86 ? -3.183 -2.391 8.920 1.00 94.25 86 ALA A N 1
ATOM 712 C CA . ALA A 1 86 ? -3.068 -3.752 9.408 1.00 94.25 86 ALA A CA 1
ATOM 713 C C . ALA A 1 86 ? -1.737 -4.366 8.971 1.00 94.25 86 ALA A C 1
ATOM 715 O O . ALA A 1 86 ? -1.226 -3.992 7.922 1.00 94.25 86 ALA A O 1
ATOM 716 N N . PRO A 1 87 ? -1.190 -5.347 9.713 1.00 92.44 87 PRO A N 1
ATOM 717 C CA . PRO A 1 87 ? 0.086 -5.955 9.358 1.00 92.44 87 PRO A CA 1
ATOM 718 C C . PRO A 1 87 ? 0.071 -6.527 7.937 1.00 92.44 87 PRO A C 1
ATOM 720 O O . PRO A 1 87 ? -0.613 -7.519 7.673 1.00 92.44 87 PRO A O 1
ATOM 723 N N . TYR A 1 88 ? 0.834 -5.911 7.029 1.00 91.81 88 TYR A N 1
ATOM 724 C CA . TYR A 1 88 ? 0.752 -6.189 5.588 1.00 91.81 88 TYR A CA 1
ATOM 725 C C . TYR A 1 88 ? 0.988 -7.670 5.238 1.00 91.81 88 TYR A C 1
ATOM 727 O O . TYR A 1 88 ? 0.321 -8.239 4.372 1.00 91.81 88 TYR A O 1
ATOM 735 N N . TYR A 1 89 ? 1.871 -8.347 5.980 1.00 88.62 89 TYR A N 1
ATOM 736 C CA . TYR A 1 89 ? 2.172 -9.772 5.790 1.00 88.62 89 TYR A CA 1
ATOM 737 C C . TYR A 1 89 ? 0.961 -10.703 5.979 1.00 88.62 89 TYR A C 1
ATOM 739 O O . TYR A 1 89 ? 1.006 -11.858 5.565 1.00 88.62 89 TYR A O 1
ATOM 747 N N . LYS A 1 90 ? -0.130 -10.233 6.602 1.00 89.88 90 LYS A N 1
ATOM 748 C CA . LYS A 1 90 ? -1.359 -11.021 6.779 1.00 89.88 90 LYS A CA 1
ATOM 749 C C . LYS A 1 90 ? -2.207 -11.120 5.511 1.00 89.88 90 LYS A C 1
ATOM 751 O O . LYS A 1 90 ? -3.103 -11.962 5.469 1.00 89.88 90 LYS A O 1
ATOM 756 N N . PHE A 1 91 ? -1.961 -10.270 4.514 1.00 91.69 91 PHE A N 1
ATOM 757 C CA . PHE A 1 91 ? -2.802 -10.170 3.318 1.00 91.69 91 PHE A CA 1
ATOM 758 C C . PHE A 1 91 ? -2.044 -9.850 2.022 1.00 91.69 91 PHE A C 1
ATOM 760 O O . PHE A 1 91 ? -2.669 -9.574 1.004 1.00 91.69 91 PHE A O 1
ATOM 767 N N . CYS A 1 92 ? -0.715 -9.939 2.011 1.00 87.50 92 CYS A N 1
ATOM 768 C CA . CYS A 1 92 ? 0.088 -9.801 0.791 1.00 87.50 92 CYS A CA 1
ATOM 769 C C . CYS A 1 92 ? 0.198 -11.099 -0.037 1.00 87.50 92 CYS A C 1
ATOM 771 O O . CYS A 1 92 ? 0.948 -11.165 -1.006 1.00 87.50 92 CYS A O 1
ATOM 773 N N . GLY A 1 93 ? -0.480 -12.178 0.377 1.00 79.00 93 GLY A N 1
ATOM 774 C CA . GLY A 1 93 ? -0.425 -13.489 -0.281 1.00 79.00 93 GLY A CA 1
ATOM 775 C C . GLY A 1 93 ? 0.840 -14.313 -0.005 1.00 79.00 93 GLY A C 1
ATOM 776 O O . GLY A 1 93 ? 0.888 -15.490 -0.366 1.00 79.00 93 GLY A O 1
ATOM 777 N N . ASN A 1 94 ? 1.851 -13.755 0.672 1.00 75.19 94 ASN A N 1
ATOM 778 C CA . ASN A 1 94 ? 3.092 -14.467 0.969 1.00 75.19 94 ASN A CA 1
ATOM 779 C C . ASN A 1 94 ? 3.151 -14.970 2.424 1.00 75.19 94 ASN A C 1
ATOM 781 O O . ASN A 1 94 ? 3.498 -14.245 3.355 1.00 75.19 94 ASN A O 1
ATOM 785 N N . LYS A 1 95 ? 2.859 -16.265 2.599 1.00 65.19 95 LYS A N 1
ATOM 786 C CA . LYS A 1 95 ? 2.827 -16.951 3.904 1.00 65.19 95 LYS A CA 1
ATOM 787 C C . LYS A 1 95 ? 4.211 -17.186 4.534 1.00 65.19 95 LYS A C 1
ATOM 789 O O . LYS A 1 95 ? 4.272 -17.555 5.702 1.00 65.19 95 LYS A O 1
ATOM 794 N N . GLY A 1 96 ? 5.305 -16.996 3.789 1.00 63.38 96 GLY A N 1
ATOM 795 C CA . GLY A 1 96 ? 6.671 -17.299 4.237 1.00 63.38 96 GLY A CA 1
ATOM 796 C C . GLY A 1 96 ? 7.338 -16.210 5.086 1.00 63.38 96 GLY A C 1
ATOM 797 O O . GLY A 1 96 ? 8.352 -16.470 5.723 1.00 63.38 96 GLY A O 1
ATOM 798 N N . PHE A 1 97 ? 6.773 -15.002 5.138 1.00 63.12 97 PHE A N 1
ATOM 799 C CA . PHE A 1 97 ? 7.398 -13.839 5.782 1.00 63.12 97 PHE A CA 1
ATOM 800 C C . PHE A 1 97 ? 7.158 -13.712 7.301 1.00 63.12 97 PHE A C 1
ATOM 802 O O . PHE A 1 97 ? 7.545 -12.714 7.911 1.00 63.12 97 PHE A O 1
ATOM 809 N N . SER A 1 98 ? 6.493 -14.678 7.942 1.00 62.34 98 SER A N 1
ATOM 810 C CA . SER A 1 98 ? 5.811 -14.407 9.212 1.00 62.34 98 SER A CA 1
ATOM 811 C C . SER A 1 98 ? 6.731 -14.158 10.413 1.00 62.34 98 SER A C 1
ATOM 813 O O . SER A 1 98 ? 6.388 -13.329 11.244 1.00 62.34 98 SER A O 1
ATOM 815 N N . GLN A 1 99 ? 7.879 -14.830 10.553 1.00 64.31 99 GLN A N 1
ATOM 816 C CA . GLN A 1 99 ? 8.627 -14.787 11.824 1.00 64.31 99 GLN A CA 1
ATOM 817 C C . GLN A 1 99 ? 9.454 -13.507 12.022 1.00 64.31 99 GLN A C 1
ATOM 819 O O . GLN A 1 99 ? 9.341 -12.868 13.067 1.00 64.31 99 GLN A O 1
ATOM 824 N N . ALA A 1 100 ? 10.244 -13.090 11.027 1.00 66.12 100 ALA A N 1
ATOM 825 C CA . ALA A 1 100 ? 11.058 -11.874 11.134 1.00 66.12 100 ALA A CA 1
ATOM 826 C C . ALA A 1 100 ? 10.187 -10.605 11.172 1.00 66.12 100 ALA A C 1
ATOM 828 O O . ALA A 1 100 ? 10.412 -9.713 11.991 1.00 66.12 100 ALA A O 1
ATOM 829 N N . LEU A 1 101 ? 9.128 -10.556 10.354 1.00 69.06 101 LEU A N 1
ATOM 830 C CA . LEU A 1 101 ? 8.224 -9.406 10.324 1.00 69.06 101 LEU A CA 1
ATOM 831 C C . LEU A 1 101 ? 7.385 -9.278 11.601 1.00 69.06 101 LEU A C 1
ATOM 833 O O . LEU A 1 101 ? 7.112 -8.159 12.024 1.00 69.06 101 LEU A O 1
ATOM 837 N N . GLN A 1 102 ? 7.026 -10.386 12.261 1.00 71.06 102 GLN A N 1
ATOM 838 C CA . GLN A 1 102 ? 6.332 -10.346 13.556 1.00 71.06 102 GLN A CA 1
ATOM 839 C C . GLN A 1 102 ? 7.171 -9.684 14.656 1.00 71.06 102 GLN A C 1
ATOM 841 O O . GLN A 1 102 ? 6.618 -8.987 15.508 1.00 71.06 102 GLN A O 1
ATOM 846 N N . ALA A 1 103 ? 8.497 -9.861 14.637 1.00 74.06 103 ALA A N 1
ATOM 847 C CA . ALA A 1 103 ? 9.381 -9.289 15.651 1.00 74.06 103 ALA A CA 1
ATOM 848 C C . ALA A 1 103 ? 9.392 -7.751 15.616 1.00 74.06 103 ALA A C 1
ATOM 850 O O . ALA A 1 103 ? 9.416 -7.112 16.674 1.00 74.06 103 ALA A O 1
ATOM 851 N N . ILE A 1 104 ? 9.321 -7.166 14.414 1.00 82.06 104 ILE A N 1
ATOM 852 C CA . ILE A 1 104 ? 9.250 -5.712 14.222 1.00 82.06 104 ILE A CA 1
ATOM 853 C C . ILE A 1 104 ? 7.817 -5.165 14.318 1.00 82.06 104 ILE A C 1
ATOM 855 O O . ILE A 1 104 ? 7.620 -3.985 14.605 1.00 82.06 104 ILE A O 1
ATOM 859 N N . ASP A 1 105 ? 6.805 -6.020 14.144 1.00 84.19 105 ASP A N 1
ATOM 860 C CA . ASP A 1 105 ? 5.388 -5.642 14.090 1.00 84.19 105 ASP A CA 1
ATOM 861 C C . ASP A 1 105 ? 4.909 -4.922 15.357 1.00 84.19 105 ASP A C 1
ATOM 863 O O . ASP A 1 105 ? 4.115 -3.981 15.299 1.00 84.19 105 ASP A O 1
ATOM 867 N N . LYS A 1 106 ? 5.454 -5.308 16.517 1.00 85.31 106 LYS A N 1
ATOM 868 C CA . LYS A 1 106 ? 5.137 -4.673 17.803 1.00 85.31 106 LYS A CA 1
ATOM 869 C C . LYS A 1 106 ? 5.476 -3.179 17.828 1.00 85.31 106 LYS A C 1
ATOM 871 O O . LYS A 1 106 ? 4.763 -2.414 18.473 1.00 85.31 106 LYS A O 1
ATOM 876 N N . TYR A 1 107 ? 6.518 -2.758 17.110 1.00 89.62 107 TYR A N 1
ATOM 877 C CA . TYR A 1 107 ? 6.937 -1.355 17.042 1.00 89.62 107 TYR A CA 1
ATOM 878 C C . TYR A 1 107 ? 6.048 -0.528 16.109 1.00 89.62 107 TYR A C 1
ATOM 880 O O . TYR A 1 107 ? 5.995 0.691 16.238 1.00 89.62 107 TYR A O 1
ATOM 888 N N . LYS A 1 108 ? 5.300 -1.181 15.212 1.00 93.06 108 LYS A N 1
ATOM 889 C CA . LYS A 1 108 ? 4.358 -0.535 14.289 1.00 93.06 108 LYS A CA 1
ATOM 890 C C . LYS A 1 108 ? 3.002 -0.245 14.942 1.00 93.06 108 LYS A C 1
ATOM 892 O O . LYS A 1 108 ? 2.290 0.656 14.509 1.00 93.06 108 LYS A O 1
ATOM 897 N N . ASN A 1 109 ? 2.652 -0.946 16.025 1.00 92.25 109 ASN A N 1
ATOM 898 C CA . ASN A 1 109 ? 1.363 -0.797 16.716 1.00 92.25 109 ASN A CA 1
ATOM 899 C C . ASN A 1 109 ? 1.013 0.637 17.164 1.00 92.25 109 ASN A C 1
ATOM 901 O O . ASN A 1 109 ? -0.142 1.025 16.980 1.00 92.25 109 ASN A O 1
ATOM 905 N N . PRO A 1 110 ? 1.944 1.455 17.698 1.00 94.50 110 PRO A N 1
ATOM 906 C CA . PRO A 1 110 ? 1.653 2.851 18.022 1.00 94.50 110 PRO A CA 1
ATOM 907 C C . PRO A 1 110 ? 1.198 3.661 16.802 1.00 94.50 110 PRO A C 1
ATOM 909 O O . PRO A 1 110 ? 0.240 4.424 16.897 1.00 94.50 110 PRO A O 1
ATOM 912 N N . TYR A 1 111 ? 1.821 3.442 15.641 1.00 96.31 111 TYR A N 1
ATOM 913 C CA . TYR A 1 111 ? 1.443 4.108 14.395 1.00 96.31 111 TYR A CA 1
ATOM 914 C C . TYR A 1 111 ? 0.057 3.668 13.930 1.00 96.31 111 TYR A C 1
ATOM 916 O O . TYR A 1 111 ? -0.764 4.518 13.595 1.00 96.31 111 TYR A O 1
ATOM 924 N N . ARG A 1 112 ? -0.254 2.367 14.007 1.00 95.25 112 ARG A N 1
ATOM 925 C CA . ARG A 1 112 ? -1.594 1.851 13.675 1.00 95.25 112 ARG A CA 1
ATOM 926 C C . ARG A 1 112 ? -2.675 2.406 14.600 1.00 95.25 112 ARG A C 1
ATOM 928 O O . ARG A 1 112 ? -3.765 2.744 14.154 1.00 95.25 112 ARG A O 1
ATOM 935 N N . ALA A 1 113 ? -2.376 2.561 15.890 1.00 94.75 113 ALA A N 1
ATOM 936 C CA . ALA A 1 113 ? -3.303 3.169 16.841 1.00 94.75 113 ALA A CA 1
ATOM 937 C C . ALA A 1 113 ? -3.596 4.644 16.510 1.00 94.75 113 ALA A C 1
ATOM 939 O O . ALA A 1 113 ? -4.729 5.094 16.674 1.00 94.75 113 ALA A O 1
ATOM 940 N N 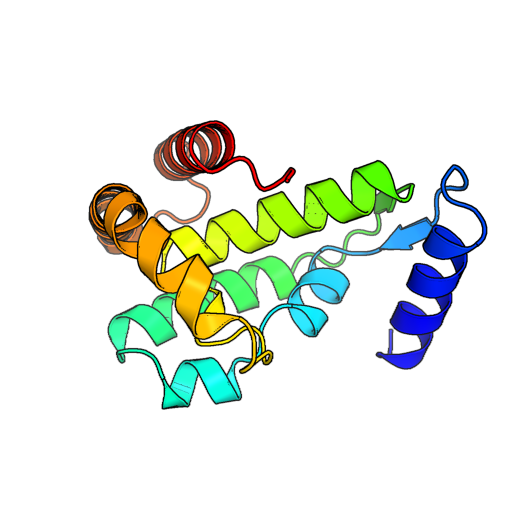. ILE A 1 114 ? -2.600 5.397 16.028 1.00 95.06 114 ILE A N 1
ATOM 941 C CA . ILE A 1 114 ? -2.798 6.770 15.538 1.00 95.06 114 I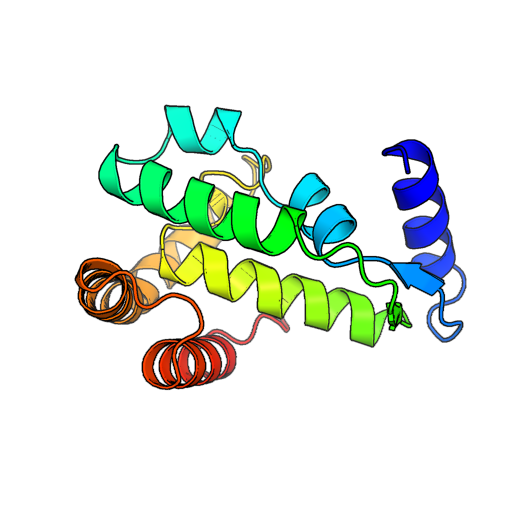LE A CA 1
ATOM 942 C C . ILE A 1 114 ? -3.582 6.753 14.222 1.00 95.06 114 ILE A C 1
ATOM 944 O O . ILE A 1 114 ? -4.554 7.496 14.096 1.00 95.06 114 ILE A O 1
ATOM 948 N N . ALA A 1 115 ? -3.227 5.867 13.288 1.00 95.12 115 ALA A N 1
ATOM 949 C CA . ALA A 1 115 ? -3.917 5.698 12.013 1.00 95.12 115 ALA A CA 1
ATOM 950 C C . ALA A 1 115 ? -5.418 5.463 12.230 1.00 95.12 115 ALA A C 1
ATOM 952 O O . ALA A 1 115 ? -6.229 6.205 11.689 1.00 95.12 115 ALA A O 1
ATOM 953 N N . LYS A 1 116 ? -5.805 4.542 13.122 1.00 93.50 116 LYS A N 1
ATOM 954 C CA . LYS A 1 116 ? -7.218 4.285 13.457 1.00 93.50 116 LYS A CA 1
ATOM 955 C C . LYS A 1 116 ? -7.969 5.527 13.946 1.00 93.50 116 LYS A C 1
ATOM 957 O O . LYS A 1 116 ? -9.127 5.715 13.593 1.00 93.50 116 LYS A O 1
ATOM 962 N N . LYS A 1 117 ? -7.321 6.414 14.710 1.00 94.12 117 LYS A N 1
ATOM 963 C CA . LYS A 1 117 ? -7.942 7.678 15.155 1.00 94.12 117 LYS A CA 1
ATOM 964 C C . LYS A 1 117 ? -8.187 8.652 14.002 1.00 94.12 117 LYS A C 1
ATOM 966 O O . LYS A 1 117 ? -9.160 9.399 14.049 1.00 94.12 117 LYS A O 1
ATOM 971 N N . ILE A 1 118 ? -7.308 8.657 13.000 1.00 93.81 118 ILE A N 1
ATOM 972 C CA . ILE A 1 118 ? -7.474 9.455 11.778 1.00 93.81 118 ILE A CA 1
ATOM 973 C C . ILE A 1 118 ? -8.598 8.847 10.927 1.00 93.81 118 ILE A C 1
ATOM 975 O O . ILE A 1 118 ? -9.530 9.545 10.538 1.00 93.81 118 ILE A O 1
ATOM 979 N N . LEU A 1 119 ? -8.575 7.527 10.729 1.00 91.06 119 LEU A N 1
ATOM 980 C CA . LEU A 1 119 ? -9.558 6.804 9.917 1.00 91.06 119 LEU A CA 1
ATOM 981 C C . LEU A 1 119 ? -10.971 6.790 10.511 1.00 91.06 119 LEU A C 1
ATOM 983 O O . LEU A 1 119 ? -11.944 6.711 9.767 1.00 91.06 119 LEU A O 1
ATOM 987 N N . ALA A 1 120 ? -11.119 6.927 11.830 1.00 88.81 120 ALA A N 1
ATOM 988 C CA . ALA A 1 120 ? -12.422 7.105 12.474 1.00 88.81 120 ALA A CA 1
ATOM 989 C C . ALA A 1 120 ? -13.149 8.390 12.027 1.00 88.81 120 ALA A C 1
ATOM 991 O O . ALA A 1 120 ? -14.364 8.491 12.181 1.00 88.81 120 ALA A O 1
ATOM 992 N N . LYS A 1 121 ? -12.419 9.363 11.467 1.00 90.19 121 LYS A N 1
ATOM 993 C CA . LYS A 1 121 ? -12.965 10.591 10.867 1.00 90.19 121 LYS A CA 1
ATOM 994 C C . LYS A 1 121 ? -13.116 10.495 9.346 1.00 90.19 121 LYS A C 1
ATOM 996 O O . LYS A 1 121 ? -13.426 11.490 8.707 1.00 90.19 121 LYS A O 1
ATOM 1001 N N . ASP A 1 122 ? -12.887 9.305 8.794 1.00 79.31 122 ASP A N 1
ATOM 1002 C CA . ASP A 1 122 ? -12.892 9.001 7.364 1.00 79.31 122 ASP A CA 1
ATOM 1003 C C . ASP A 1 122 ? -11.851 9.771 6.530 1.00 79.31 122 ASP A C 1
ATOM 1005 O O . ASP A 1 122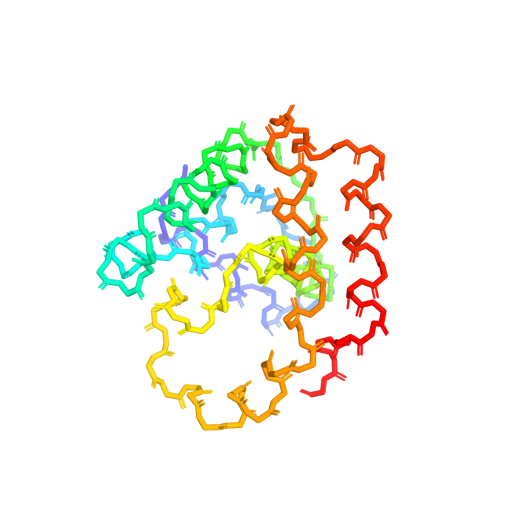 ? -12.002 9.968 5.327 1.00 79.31 122 ASP A O 1
ATOM 1009 N N . ASP A 1 123 ? -10.758 10.170 7.180 1.00 84.44 123 ASP A N 1
ATOM 1010 C CA . ASP A 1 123 ? -9.803 11.167 6.685 1.00 84.44 123 ASP A CA 1
ATOM 1011 C C . ASP A 1 123 ? -8.600 10.525 5.956 1.00 84.44 123 ASP A C 1
ATOM 1013 O O . ASP A 1 123 ? -7.427 10.764 6.276 1.00 84.44 123 ASP A O 1
ATOM 1017 N N . PHE A 1 124 ? -8.884 9.639 4.994 1.00 84.88 124 PHE A N 1
ATOM 1018 C CA . PHE A 1 124 ? -7.852 9.008 4.162 1.00 84.88 124 PHE A CA 1
ATOM 1019 C C . PHE A 1 124 ? -7.113 10.049 3.321 1.00 84.88 124 PHE A C 1
ATOM 1021 O O . PHE A 1 124 ? -7.731 10.948 2.761 1.00 84.88 124 PHE A O 1
ATOM 1028 N N . PHE A 1 125 ? -5.786 9.918 3.212 1.00 89.06 125 PHE A N 1
ATOM 1029 C CA . PHE A 1 125 ? -4.937 10.854 2.457 1.00 89.06 125 PHE A CA 1
ATOM 1030 C C . PHE A 1 125 ? -5.030 12.326 2.910 1.00 89.06 125 PHE A C 1
ATOM 1032 O O . PHE A 1 125 ? -4.520 13.210 2.224 1.00 89.06 125 PHE A O 1
ATOM 1039 N N . SER A 1 126 ? -5.605 12.595 4.088 1.00 92.94 126 SER A N 1
ATOM 1040 C CA . SER A 1 126 ? -5.527 13.897 4.758 1.00 92.94 126 SER A CA 1
ATOM 1041 C C . SER A 1 126 ? -4.077 14.280 5.078 1.00 92.94 126 SER A C 1
ATOM 1043 O O . SER A 1 126 ? -3.185 13.430 5.128 1.00 92.94 126 SER A O 1
ATOM 1045 N N . GLU A 1 127 ? -3.824 15.556 5.370 1.00 93.81 127 GLU A N 1
ATOM 1046 C CA . GLU A 1 127 ? -2.490 16.015 5.782 1.00 93.81 127 GLU A CA 1
ATOM 1047 C C . GLU A 1 127 ? -1.963 15.221 6.990 1.00 93.81 127 GLU A C 1
ATOM 1049 O O . GLU A 1 127 ? -0.829 14.745 6.980 1.00 93.81 127 GLU A O 1
ATOM 1054 N N . ALA A 1 128 ? -2.813 14.981 7.995 1.00 94.69 128 ALA A N 1
ATOM 1055 C CA . ALA A 1 128 ? -2.456 14.186 9.168 1.00 94.69 128 ALA A CA 1
ATOM 1056 C C . ALA A 1 128 ? -2.079 12.740 8.802 1.00 94.69 128 ALA A C 1
ATOM 1058 O O . ALA A 1 128 ? -1.123 12.190 9.357 1.00 94.69 128 ALA A O 1
ATOM 1059 N N . TRP A 1 129 ? -2.804 12.130 7.859 1.00 95.81 129 TRP A N 1
ATOM 1060 C CA . TRP A 1 129 ? -2.483 10.802 7.341 1.00 95.81 129 TRP A CA 1
ATOM 1061 C C . TRP A 1 129 ? -1.130 10.790 6.627 1.00 95.81 129 TRP A C 1
ATOM 1063 O O . TRP A 1 129 ? -0.300 9.926 6.907 1.00 95.81 129 TRP A O 1
ATOM 1073 N N . MET A 1 130 ? -0.878 11.763 5.750 1.00 95.81 130 MET A N 1
ATOM 1074 C CA . MET A 1 130 ? 0.375 11.857 4.995 1.00 95.81 130 MET A CA 1
ATOM 1075 C C . MET A 1 130 ? 1.581 12.125 5.903 1.00 95.81 130 MET A C 1
ATOM 1077 O O . MET A 1 130 ? 2.644 11.543 5.695 1.00 95.81 130 MET A O 1
ATOM 1081 N N . VAL A 1 131 ? 1.416 12.934 6.955 1.00 95.88 131 VAL A N 1
ATOM 1082 C CA . VAL A 1 131 ? 2.450 13.139 7.983 1.00 95.88 131 VAL A CA 1
ATOM 1083 C C . VAL A 1 131 ? 2.754 11.830 8.711 1.00 95.88 131 VAL A C 1
ATOM 1085 O O . VAL A 1 131 ? 3.921 11.454 8.833 1.00 95.88 131 VAL A O 1
ATOM 1088 N N . LEU A 1 132 ? 1.722 11.099 9.152 1.00 96.12 132 LEU A N 1
ATOM 1089 C CA . LEU A 1 132 ? 1.898 9.809 9.821 1.00 96.12 132 LEU A CA 1
ATOM 1090 C C . LEU A 1 132 ? 2.590 8.786 8.911 1.00 96.12 132 LEU A C 1
ATOM 1092 O O . LEU A 1 132 ? 3.501 8.089 9.355 1.00 96.12 132 LEU A O 1
ATOM 1096 N N . HIS A 1 133 ? 2.172 8.709 7.649 1.00 95.06 133 HIS A N 1
ATOM 1097 C CA . HIS A 1 133 ? 2.752 7.835 6.631 1.00 95.06 133 HIS A CA 1
ATOM 1098 C C . HIS A 1 133 ? 4.220 8.157 6.357 1.00 95.06 133 HIS A C 1
ATOM 1100 O O . HIS A 1 133 ? 5.056 7.258 6.429 1.00 95.06 133 HIS A O 1
ATOM 1106 N N . GLY A 1 134 ? 4.567 9.433 6.181 1.00 94.06 134 GLY A N 1
ATOM 1107 C CA . GLY A 1 134 ? 5.958 9.852 6.023 1.00 94.06 134 GLY A CA 1
ATOM 1108 C C . GLY A 1 134 ? 6.821 9.524 7.246 1.00 94.06 134 GLY A C 1
ATOM 1109 O O . GLY A 1 134 ? 7.956 9.069 7.099 1.00 94.06 134 GLY A O 1
ATOM 1110 N N . SER A 1 135 ? 6.294 9.701 8.462 1.00 94.38 135 SER A N 1
ATOM 1111 C CA . SER A 1 135 ? 6.979 9.283 9.694 1.00 94.38 135 SER A CA 1
ATOM 1112 C C . SER A 1 135 ? 7.127 7.765 9.802 1.00 94.38 135 SER A C 1
ATOM 1114 O O . SER A 1 135 ? 8.134 7.294 10.323 1.00 94.38 135 SER A O 1
ATOM 1116 N N . PHE A 1 136 ? 6.140 7.005 9.329 1.00 94.50 136 PHE A N 1
ATOM 1117 C CA . PHE A 1 136 ? 6.171 5.547 9.336 1.00 94.50 136 PHE A CA 1
ATOM 1118 C C . PHE A 1 136 ? 7.239 5.005 8.385 1.00 94.50 136 PHE A C 1
ATOM 1120 O O . PHE A 1 136 ? 8.054 4.189 8.808 1.00 94.50 136 PHE A O 1
ATOM 1127 N N . ILE A 1 137 ? 7.288 5.503 7.144 1.00 92.62 137 ILE A N 1
ATOM 1128 C CA . ILE A 1 137 ? 8.312 5.120 6.161 1.00 92.62 137 ILE A CA 1
ATOM 1129 C C . ILE A 1 137 ? 9.710 5.397 6.713 1.00 92.62 137 ILE A C 1
ATOM 1131 O O . ILE A 1 137 ? 10.531 4.492 6.758 1.00 92.62 137 ILE A O 1
ATOM 1135 N N . LYS A 1 138 ? 9.957 6.608 7.231 1.00 91.50 138 LYS A N 1
ATOM 1136 C CA . LYS A 1 138 ? 11.266 6.977 7.802 1.00 91.50 138 LYS A CA 1
ATOM 1137 C C . LYS A 1 138 ? 11.717 6.075 8.953 1.00 91.50 138 LYS A C 1
ATOM 1139 O O . LYS A 1 138 ? 12.911 5.954 9.193 1.00 91.50 138 LYS A O 1
ATOM 1144 N N . GLN A 1 139 ? 10.778 5.515 9.716 1.00 91.00 139 GLN A N 1
ATOM 1145 C CA . GLN A 1 139 ? 11.085 4.720 10.906 1.00 91.00 139 GLN A CA 1
ATOM 1146 C C . GLN A 1 139 ? 11.287 3.232 10.602 1.00 91.00 139 GLN A C 1
ATOM 1148 O O . GLN A 1 139 ? 12.013 2.556 11.332 1.00 91.00 139 GLN A O 1
ATOM 1153 N N . PHE A 1 140 ? 10.613 2.718 9.576 1.00 88.00 140 PHE A N 1
ATOM 1154 C CA . PHE A 1 140 ? 10.607 1.300 9.217 1.00 88.00 140 PHE A CA 1
ATOM 1155 C C . PHE A 1 140 ? 11.142 1.086 7.812 1.00 88.00 140 PHE A C 1
ATOM 1157 O O . PHE A 1 140 ? 10.610 0.224 7.111 1.00 88.00 140 PHE A O 1
ATOM 1164 N N . ASP A 1 141 ? 12.131 1.906 7.441 1.00 67.56 141 ASP A N 1
ATOM 1165 C CA . ASP A 1 141 ? 12.699 1.985 6.103 1.00 67.56 141 ASP A CA 1
ATOM 1166 C C . ASP A 1 141 ? 12.806 0.585 5.513 1.00 67.56 141 ASP A C 1
ATOM 1168 O O . ASP A 1 141 ? 13.339 -0.343 6.123 1.00 67.56 141 ASP A O 1
ATOM 1172 N N . PHE A 1 142 ? 12.141 0.415 4.383 1.00 62.94 142 PHE A N 1
ATOM 1173 C CA . PHE A 1 142 ? 11.939 -0.890 3.781 1.00 62.94 142 PHE A CA 1
ATOM 1174 C C . PHE A 1 142 ? 13.156 -1.353 2.962 1.00 62.94 142 PHE A C 1
ATOM 1176 O O . PHE A 1 142 ? 13.115 -2.438 2.379 1.00 62.94 142 PHE A O 1
ATOM 1183 N N . ASP A 1 143 ? 14.210 -0.535 2.975 1.00 45.38 143 ASP A N 1
ATOM 1184 C CA . ASP A 1 143 ? 15.522 -0.742 2.381 1.00 45.38 143 ASP A CA 1
ATOM 1185 C C . ASP A 1 143 ? 16.451 -1.498 3.358 1.00 45.38 143 ASP A C 1
ATOM 1187 O O . ASP A 1 143 ? 17.357 -0.922 3.960 1.00 45.38 143 ASP A O 1
ATOM 1191 N N . GLU A 1 144 ? 16.234 -2.809 3.504 1.00 36.59 144 GLU A N 1
ATOM 1192 C CA . GLU A 1 144 ? 17.271 -3.787 3.898 1.00 36.59 144 GLU A CA 1
ATOM 1193 C C . GLU A 1 144 ? 17.220 -5.026 2.993 1.00 36.59 144 GLU A C 1
ATOM 1195 O O . GLU A 1 144 ? 16.145 -5.668 2.899 1.00 36.59 144 GLU A O 1
#